Protein AF-A0A9E1YGZ8-F1 (afdb_monomer_lite)

Radius of gyration: 13.69 Å; chains: 1; bounding box: 34×31×36 Å

pLDDT: mean 95.65, std 2.77, range [81.75, 98.5]

Foldseek 3Di:
DVVQCVPPQPQWPDWDWDADPVRQDIDTDTDGNAQVSVVSVCVRCVVVVVVVCVVHPPPAAEDEEDHDPVSVVVCVVVVYHYHYDDDDDDD

Structure (mmCIF, N/CA/C/O backbone):
data_AF-A0A9E1YGZ8-F1
#
_entry.id   AF-A0A9E1YGZ8-F1
#
loop_
_atom_site.group_PDB
_atom_site.id
_atom_site.type_symbol
_atom_site.label_atom_id
_atom_site.label_alt_id
_atom_site.label_comp_id
_atom_site.label_asym_id
_atom_site.label_entity_id
_atom_site.label_seq_id
_atom_site.pdbx_PDB_ins_code
_atom_site.Cartn_x
_atom_site.Cartn_y
_atom_site.Cartn_z
_atom_site.occupancy
_atom_site.B_iso_or_equiv
_atom_site.auth_seq_id
_atom_site.auth_comp_id
_atom_site.auth_asym_id
_atom_site.auth_atom_id
_atom_site.pdbx_PDB_model_num
ATOM 1 N N . MET A 1 1 ? 0.358 12.119 4.426 1.00 89.94 1 MET A N 1
ATOM 2 C CA . MET A 1 1 ? 0.521 11.136 3.338 1.00 89.94 1 MET A CA 1
ATOM 3 C C . MET A 1 1 ? -0.044 11.665 2.024 1.00 89.94 1 MET A C 1
ATOM 5 O O . MET A 1 1 ? 0.764 11.917 1.150 1.00 89.94 1 MET A O 1
ATOM 9 N N . ILE A 1 2 ? -1.346 11.978 1.906 1.00 94.12 2 ILE A N 1
ATOM 10 C CA . ILE A 1 2 ? -1.965 12.455 0.640 1.00 94.12 2 ILE A CA 1
ATOM 11 C C . ILE A 1 2 ? -1.180 13.586 -0.055 1.00 94.12 2 ILE A C 1
ATOM 13 O O . ILE A 1 2 ? -0.857 13.469 -1.233 1.00 94.12 2 ILE A O 1
ATOM 17 N N . GLU A 1 3 ? -0.853 14.677 0.648 1.00 94.81 3 GLU A N 1
ATOM 18 C CA . GLU A 1 3 ? -0.113 15.796 0.036 1.00 94.81 3 GLU A CA 1
ATOM 19 C C . GLU A 1 3 ? 1.301 15.406 -0.409 1.00 94.81 3 GLU A C 1
ATOM 21 O O . GLU A 1 3 ? 1.739 15.806 -1.485 1.00 94.81 3 GLU A O 1
ATOM 26 N N . VAL A 1 4 ? 1.997 14.597 0.398 1.00 93.69 4 VAL A N 1
ATOM 27 C CA . VAL A 1 4 ? 3.341 14.086 0.088 1.00 93.69 4 VAL A CA 1
ATOM 28 C C . VAL A 1 4 ? 3.287 13.240 -1.178 1.00 93.69 4 VAL A C 1
ATOM 30 O O . VAL A 1 4 ? 4.018 13.533 -2.119 1.00 93.69 4 VAL A O 1
ATOM 33 N N . THR A 1 5 ? 2.365 12.280 -1.239 1.00 93.94 5 THR A N 1
ATOM 34 C CA . THR A 1 5 ? 2.144 11.429 -2.409 1.00 93.94 5 THR A CA 1
ATOM 35 C C . THR A 1 5 ? 1.836 12.257 -3.650 1.00 93.94 5 THR A C 1
ATOM 37 O O . THR A 1 5 ? 2.522 12.149 -4.662 1.00 93.94 5 THR A O 1
ATOM 40 N N . LYS A 1 6 ? 0.881 13.187 -3.558 1.00 93.25 6 LYS A N 1
ATOM 41 C CA . LYS A 1 6 ? 0.483 14.029 -4.692 1.00 93.25 6 LYS A CA 1
ATOM 42 C C . LYS A 1 6 ? 1.620 14.899 -5.240 1.00 93.25 6 LYS A C 1
ATOM 44 O O . LYS A 1 6 ? 1.658 15.156 -6.439 1.00 93.25 6 LYS A O 1
ATOM 49 N N . LEU A 1 7 ? 2.502 15.403 -4.377 1.00 93.94 7 LEU A N 1
ATOM 50 C CA . LEU A 1 7 ? 3.555 16.345 -4.770 1.00 93.94 7 LEU A CA 1
ATOM 51 C C . LEU A 1 7 ? 4.882 15.669 -5.125 1.00 93.94 7 LEU A C 1
ATOM 53 O O . LEU A 1 7 ? 5.662 16.244 -5.882 1.00 93.94 7 LEU A O 1
ATOM 57 N N . ARG A 1 8 ? 5.169 14.497 -4.552 1.00 93.69 8 ARG A N 1
ATOM 58 C CA . ARG A 1 8 ? 6.499 13.870 -4.612 1.00 93.69 8 ARG A CA 1
ATOM 59 C C . ARG A 1 8 ? 6.522 12.528 -5.336 1.00 93.69 8 ARG A C 1
ATOM 61 O O . ARG A 1 8 ? 7.610 12.001 -5.544 1.00 93.69 8 ARG A O 1
ATOM 68 N N . GLU A 1 9 ? 5.370 11.987 -5.726 1.00 96.50 9 GLU A N 1
ATOM 69 C CA . GLU A 1 9 ? 5.262 10.647 -6.315 1.00 96.50 9 GLU A CA 1
ATOM 70 C C . GLU A 1 9 ? 4.452 10.690 -7.622 1.00 96.50 9 GLU A C 1
ATOM 72 O O . GLU A 1 9 ? 3.302 10.252 -7.666 1.00 96.50 9 GLU A O 1
ATOM 77 N N . PRO A 1 10 ? 5.026 11.227 -8.718 1.00 95.12 10 PRO A N 1
ATOM 78 C CA . PRO A 1 10 ? 4.320 11.352 -9.997 1.00 95.12 10 PR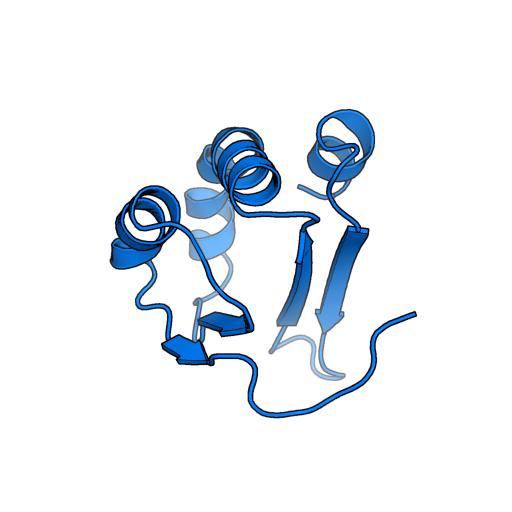O A CA 1
ATOM 79 C C . PRO A 1 10 ? 3.919 10.003 -10.621 1.00 95.12 10 PRO A C 1
ATOM 81 O O . PRO A 1 10 ? 3.031 9.971 -11.469 1.00 95.12 10 PRO A O 1
ATOM 84 N N . ASP A 1 11 ? 4.556 8.903 -10.209 1.00 97.81 11 ASP A N 1
ATOM 85 C CA . ASP A 1 11 ? 4.262 7.541 -10.668 1.00 97.81 11 ASP A CA 1
ATOM 86 C C . ASP A 1 11 ? 3.291 6.775 -9.731 1.00 97.81 11 ASP A C 1
ATOM 88 O O . ASP A 1 11 ? 3.045 5.577 -9.925 1.00 97.81 11 ASP A O 1
ATOM 92 N N . THR A 1 12 ? 2.692 7.458 -8.744 1.00 97.88 12 THR A N 1
ATOM 93 C CA . THR A 1 12 ? 1.531 6.954 -7.992 1.00 97.88 12 THR A CA 1
ATOM 94 C C . THR A 1 12 ? 0.258 7.204 -8.802 1.00 97.88 12 THR A C 1
ATOM 96 O O . THR A 1 12 ? -0.158 8.340 -9.016 1.00 97.88 12 THR A O 1
ATOM 99 N N . LEU A 1 13 ? -0.366 6.123 -9.275 1.00 96.88 13 LEU A N 1
ATOM 100 C CA . LEU A 1 13 ? -1.527 6.149 -10.171 1.00 96.88 13 LEU A CA 1
ATOM 101 C C . LEU A 1 13 ? -2.858 6.238 -9.414 1.00 96.88 13 LEU A C 1
ATOM 103 O O . LEU A 1 13 ? -3.813 6.817 -9.924 1.00 96.88 13 LEU A O 1
ATOM 107 N N . VAL A 1 14 ? -2.932 5.632 -8.227 1.00 97.38 14 VAL A N 1
ATOM 108 C CA . VAL A 1 14 ? -4.093 5.676 -7.326 1.00 97.38 14 VAL A CA 1
ATOM 109 C C . VAL A 1 14 ? -3.575 5.785 -5.898 1.00 97.38 14 VAL A C 1
ATOM 111 O O . VAL A 1 14 ? -2.657 5.055 -5.533 1.00 97.38 14 VAL A O 1
ATOM 114 N N . TYR A 1 15 ? -4.169 6.680 -5.112 1.00 97.56 15 TYR A N 1
ATOM 115 C CA . TYR A 1 15 ? -3.955 6.789 -3.670 1.00 97.56 15 TYR A CA 1
ATOM 116 C C . TYR A 1 15 ? -5.247 7.300 -3.030 1.00 97.56 15 TYR A C 1
ATOM 118 O O . TYR A 1 15 ? -5.517 8.504 -3.018 1.00 97.56 15 TYR A O 1
ATOM 126 N N . GLU A 1 16 ? -6.086 6.381 -2.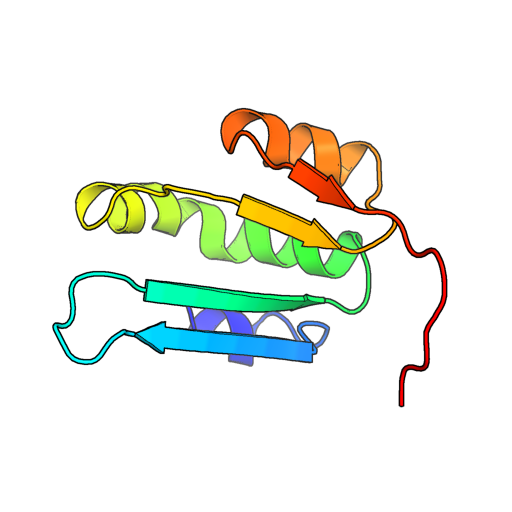561 1.00 97.81 16 GLU A N 1
ATOM 127 C CA . GLU A 1 16 ? -7.439 6.692 -2.100 1.00 97.81 16 GLU A CA 1
ATOM 128 C C . GLU A 1 16 ? -7.754 6.002 -0.777 1.00 97.81 16 GLU A C 1
ATOM 130 O O . GLU A 1 16 ? -7.452 4.826 -0.580 1.00 97.81 16 GLU A O 1
ATOM 135 N N . TRP A 1 17 ? -8.400 6.747 0.118 1.00 96.56 17 TRP A N 1
ATOM 136 C CA . TRP A 1 17 ? -8.850 6.262 1.416 1.00 96.56 17 TRP A CA 1
ATOM 137 C C . TRP A 1 17 ? -10.368 6.113 1.415 1.00 96.56 17 TRP A C 1
ATOM 139 O O . TRP A 1 17 ? -11.094 7.030 1.029 1.00 96.56 17 TRP A O 1
ATOM 149 N N . TYR A 1 18 ? -10.832 4.969 1.895 1.00 97.38 18 TYR A N 1
ATOM 150 C CA . TYR A 1 18 ? -12.237 4.617 2.034 1.00 97.38 18 TYR A CA 1
ATOM 151 C C . TYR A 1 18 ? -12.501 4.266 3.489 1.00 97.38 18 TYR A C 1
ATOM 153 O O . TYR A 1 18 ? -11.709 3.550 4.086 1.00 97.38 18 TYR A O 1
ATOM 161 N N . ILE A 1 19 ? -13.609 4.721 4.061 1.00 96.88 19 ILE A N 1
ATOM 162 C CA . ILE A 1 19 ? -13.992 4.395 5.437 1.00 96.88 19 ILE A CA 1
ATOM 163 C C . ILE A 1 19 ? -15.425 3.865 5.454 1.00 96.88 19 ILE A C 1
ATOM 165 O O . ILE A 1 19 ? -16.256 4.312 4.659 1.00 96.88 19 ILE A O 1
ATOM 169 N N . ASN A 1 20 ? -15.704 2.878 6.305 1.00 97.19 20 ASN A N 1
ATOM 170 C CA . ASN A 1 20 ? -17.058 2.359 6.481 1.00 97.19 20 ASN A CA 1
ATOM 171 C C . ASN A 1 20 ? -17.980 3.396 7.154 1.00 97.19 20 ASN A C 1
ATOM 173 O O . ASN A 1 20 ? -17.520 4.384 7.723 1.00 97.19 20 ASN A O 1
ATOM 177 N N . GLU A 1 21 ? -19.293 3.158 7.095 1.00 97.75 21 GLU A N 1
ATOM 178 C CA . GLU A 1 21 ? -20.314 4.073 7.635 1.00 97.75 21 GLU A CA 1
ATOM 179 C C . GLU A 1 21 ? -20.115 4.368 9.131 1.00 97.75 21 GLU A C 1
ATOM 181 O O . GLU A 1 21 ? -20.256 5.512 9.558 1.00 97.75 21 GLU A O 1
ATOM 186 N N . ASP A 1 22 ? -19.697 3.360 9.900 1.00 96.81 22 ASP A N 1
ATOM 187 C CA . ASP A 1 22 ? -19.476 3.470 11.345 1.00 96.81 22 ASP A CA 1
ATOM 188 C C . ASP A 1 22 ? -18.131 4.125 11.721 1.00 96.81 22 ASP A C 1
ATOM 190 O O . ASP A 1 22 ? -17.872 4.379 12.898 1.00 96.81 22 ASP A O 1
ATOM 194 N N . GLY A 1 23 ? -17.251 4.398 10.749 1.00 95.44 23 GLY A N 1
ATOM 195 C CA . GLY A 1 23 ? -15.956 5.041 10.987 1.00 95.44 23 GLY A CA 1
ATOM 196 C C . GLY A 1 23 ? -14.898 4.161 11.669 1.00 95.44 23 GLY A C 1
ATOM 197 O O . GLY A 1 23 ? -13.917 4.685 12.193 1.00 95.44 23 GLY A O 1
ATOM 198 N N . THR A 1 24 ? -15.088 2.842 11.701 1.00 95.56 24 THR A N 1
ATOM 199 C CA . THR A 1 24 ? -14.247 1.885 12.443 1.00 95.56 24 THR A CA 1
ATOM 200 C C . THR A 1 24 ? -13.269 1.105 11.571 1.00 95.56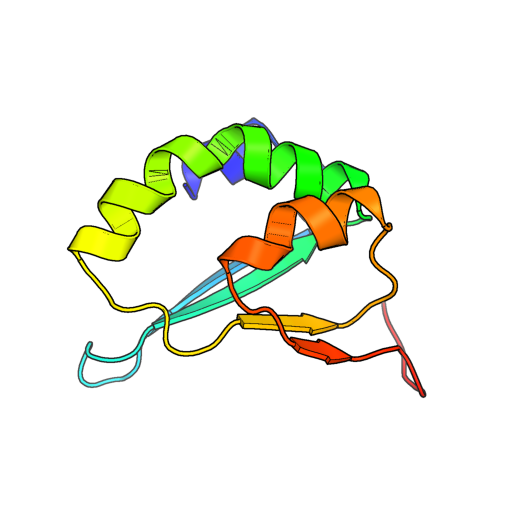 24 THR A C 1
ATOM 202 O O . THR A 1 24 ? -12.313 0.536 12.089 1.00 95.56 24 THR A O 1
ATOM 205 N N . GLU A 1 25 ? -13.515 1.024 10.263 1.00 96.44 25 GLU A N 1
ATOM 206 C CA . GLU A 1 25 ? -12.667 0.304 9.314 1.00 96.44 25 GLU A CA 1
ATOM 207 C C . GLU A 1 25 ? -12.353 1.203 8.124 1.00 96.44 25 GLU A C 1
ATOM 209 O O . GLU A 1 25 ? -13.250 1.775 7.501 1.00 96.44 25 GLU A O 1
ATOM 214 N N . CYS A 1 26 ? -11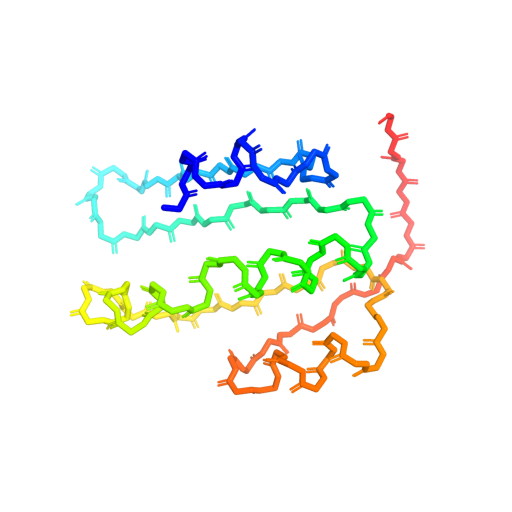.065 1.309 7.811 1.00 96.19 26 CYS A N 1
ATOM 215 C CA . CYS A 1 26 ? -10.556 2.128 6.728 1.00 96.19 26 CYS A CA 1
ATOM 216 C C . CYS A 1 26 ? -9.756 1.259 5.755 1.00 96.19 26 CYS A C 1
ATOM 218 O O . CYS A 1 26 ? -8.949 0.432 6.181 1.00 96.19 26 CYS A O 1
ATOM 220 N N . HIS A 1 27 ? -9.983 1.425 4.456 1.00 96.88 27 HIS A N 1
ATOM 221 C CA . HIS A 1 27 ? -9.241 0.765 3.386 1.00 96.88 27 HIS A CA 1
ATOM 222 C C . HIS A 1 27 ? -8.434 1.814 2.626 1.00 96.88 27 HIS A C 1
ATOM 224 O O . HIS A 1 27 ? -8.969 2.838 2.202 1.00 96.88 27 HIS A O 1
ATOM 230 N N . LEU A 1 28 ? -7.151 1.530 2.431 1.00 96.81 28 LEU A N 1
ATOM 231 C CA . LEU A 1 28 ? -6.268 2.300 1.567 1.00 96.81 28 LEU A CA 1
ATOM 232 C C . LEU A 1 28 ? -6.086 1.525 0.258 1.00 96.81 28 LEU A C 1
ATOM 234 O O . LEU A 1 28 ? -5.633 0.379 0.268 1.00 96.81 28 LEU A O 1
ATOM 238 N N . LEU A 1 29 ? -6.480 2.136 -0.861 1.00 98.00 29 LEU A N 1
ATOM 239 C CA . LEU A 1 29 ? -6.238 1.612 -2.199 1.00 98.00 29 LEU A CA 1
ATOM 240 C C . LEU A 1 29 ? -5.098 2.386 -2.849 1.00 98.00 29 LEU A C 1
ATOM 242 O O . LEU A 1 29 ? -5.203 3.591 -3.090 1.00 98.00 29 LEU A O 1
ATOM 246 N N . GLU A 1 30 ? -4.041 1.660 -3.191 1.00 97.88 30 GLU A N 1
ATOM 247 C CA . GLU A 1 30 ? -2.858 2.222 -3.826 1.00 97.88 30 GLU A CA 1
ATOM 248 C C . GLU A 1 30 ? -2.530 1.469 -5.105 1.00 97.88 30 GLU A C 1
ATOM 250 O O . GLU A 1 30 ? -2.563 0.237 -5.163 1.00 97.88 30 GLU A O 1
ATOM 255 N N . LYS A 1 31 ? -2.200 2.224 -6.150 1.00 97.75 31 LYS A N 1
ATOM 256 C CA . LYS A 1 31 ? -1.694 1.676 -7.403 1.00 97.75 31 LYS A CA 1
ATOM 257 C C . LYS A 1 31 ? -0.477 2.472 -7.814 1.00 97.75 31 LYS A C 1
ATOM 259 O O . LYS A 1 31 ? -0.567 3.674 -8.046 1.00 97.75 31 LYS A O 1
ATOM 264 N N . PHE A 1 32 ? 0.627 1.771 -7.989 1.00 98.06 32 PHE A N 1
ATOM 265 C CA . PHE A 1 32 ? 1.877 2.331 -8.473 1.00 98.06 32 PHE A CA 1
ATOM 266 C C . PHE A 1 32 ? 2.144 1.833 -9.889 1.00 98.06 32 PHE A C 1
ATOM 268 O O . PHE A 1 32 ? 1.652 0.775 -10.293 1.00 98.06 32 PHE A O 1
ATOM 275 N N . LYS A 1 33 ? 2.903 2.612 -10.655 1.00 97.56 33 LYS A N 1
ATOM 276 C CA . LYS A 1 33 ? 3.343 2.224 -11.998 1.00 97.56 33 LYS A CA 1
ATOM 277 C C . LYS A 1 33 ? 4.178 0.941 -11.993 1.00 97.56 33 LYS A C 1
ATOM 279 O O . LYS A 1 33 ? 3.992 0.094 -12.863 1.00 97.56 33 LYS A O 1
ATOM 284 N N . ASP A 1 34 ? 5.068 0.806 -11.014 1.00 98.12 34 ASP A N 1
ATOM 285 C CA . ASP A 1 34 ? 6.000 -0.308 -10.852 1.00 98.12 34 ASP A CA 1
ATOM 286 C C . ASP A 1 34 ? 6.508 -0.400 -9.395 1.00 98.12 34 ASP A C 1
ATOM 288 O O . ASP A 1 34 ? 6.011 0.283 -8.495 1.00 98.12 34 ASP A O 1
ATOM 292 N N . SER A 1 35 ? 7.476 -1.292 -9.149 1.00 98.31 35 SER A N 1
ATOM 293 C CA . SER A 1 35 ? 8.056 -1.486 -7.812 1.00 98.31 35 SER A CA 1
ATOM 294 C C . SER A 1 35 ? 8.906 -0.302 -7.348 1.00 98.31 35 SER A C 1
ATOM 296 O O . SER A 1 35 ? 8.940 -0.033 -6.151 1.00 98.31 35 SER A O 1
ATOM 298 N N . GLU A 1 36 ? 9.567 0.420 -8.259 1.00 98.50 36 GLU A N 1
ATOM 299 C CA . GLU A 1 36 ? 10.409 1.573 -7.908 1.00 98.50 36 GLU A CA 1
ATOM 300 C C . GLU A 1 36 ? 9.551 2.747 -7.422 1.00 98.50 36 GLU A C 1
ATOM 302 O O . GLU A 1 36 ? 9.891 3.411 -6.437 1.00 98.50 36 GLU A O 1
ATOM 307 N N . ALA A 1 37 ? 8.391 2.955 -8.052 1.00 98.44 37 ALA A N 1
ATOM 308 C CA . ALA A 1 37 ? 7.404 3.931 -7.604 1.00 98.44 37 ALA A CA 1
ATOM 309 C C . ALA A 1 37 ? 6.896 3.621 -6.183 1.00 98.44 37 ALA A C 1
ATOM 311 O O . ALA A 1 37 ? 6.799 4.525 -5.352 1.00 98.44 37 ALA A O 1
ATOM 312 N N . PHE A 1 38 ? 6.644 2.348 -5.860 1.00 98.19 38 PHE A N 1
ATOM 313 C CA . PHE A 1 38 ? 6.218 1.966 -4.510 1.00 98.19 38 PHE A CA 1
ATOM 314 C C . PHE A 1 38 ? 7.366 2.057 -3.485 1.00 98.19 38 PHE A C 1
ATOM 316 O O . PHE A 1 38 ? 7.171 2.551 -2.379 1.00 98.19 38 PHE A O 1
ATOM 323 N N . LEU A 1 39 ? 8.597 1.682 -3.839 1.00 98.25 39 LEU A N 1
ATOM 324 C CA . LEU A 1 39 ? 9.760 1.907 -2.966 1.00 98.25 39 LEU A CA 1
ATOM 325 C C . LEU A 1 39 ? 9.963 3.401 -2.667 1.00 98.25 39 LEU A C 1
ATOM 327 O O . LEU A 1 39 ? 10.214 3.780 -1.522 1.00 98.25 39 LEU A O 1
ATOM 331 N N . THR A 1 40 ? 9.778 4.262 -3.672 1.00 98.00 40 THR A N 1
ATOM 332 C CA . THR A 1 40 ? 9.795 5.723 -3.499 1.00 98.00 40 THR A CA 1
ATOM 333 C C . THR A 1 40 ? 8.716 6.174 -2.516 1.00 98.00 40 THR A C 1
ATOM 335 O O . THR A 1 40 ? 8.995 6.981 -1.627 1.00 98.00 40 THR A O 1
ATOM 338 N N . HIS A 1 41 ? 7.506 5.621 -2.629 1.00 97.62 41 HIS A N 1
ATOM 339 C CA . HIS A 1 41 ? 6.423 5.875 -1.685 1.00 97.62 41 HIS A CA 1
ATOM 340 C C . HIS A 1 41 ? 6.806 5.473 -0.253 1.00 97.62 41 HIS A C 1
ATOM 342 O O . HIS A 1 41 ? 6.748 6.309 0.649 1.00 97.62 41 HIS A O 1
ATOM 348 N N . LEU A 1 42 ? 7.303 4.247 -0.042 1.00 96.31 42 LEU A N 1
ATOM 349 C CA . LEU A 1 42 ? 7.771 3.787 1.273 1.00 96.31 42 LEU A CA 1
ATOM 350 C C . LEU A 1 42 ? 8.857 4.708 1.852 1.00 96.31 42 LEU A C 1
ATOM 352 O O . LEU A 1 42 ? 8.815 5.039 3.036 1.00 96.31 42 LEU A O 1
ATOM 356 N N . GLY A 1 43 ? 9.788 5.193 1.025 1.00 96.31 43 GLY A N 1
ATOM 357 C CA . GLY A 1 43 ? 10.805 6.161 1.446 1.00 96.31 43 GLY A CA 1
ATOM 358 C C . GLY A 1 43 ? 10.235 7.535 1.821 1.00 96.31 43 GLY A C 1
ATOM 359 O O . GLY A 1 43 ? 10.712 8.178 2.759 1.00 96.31 43 GLY A O 1
ATOM 360 N N . ASN A 1 44 ? 9.198 7.994 1.121 1.00 96.44 44 ASN A N 1
ATOM 361 C CA . ASN A 1 44 ? 8.572 9.290 1.371 1.00 96.44 44 ASN A CA 1
ATOM 362 C C . ASN A 1 44 ? 7.647 9.281 2.589 1.00 96.44 44 ASN A C 1
ATOM 364 O O . ASN A 1 44 ? 7.644 10.264 3.332 1.00 96.44 44 ASN A O 1
ATOM 368 N N . VAL A 1 45 ? 6.859 8.221 2.797 1.00 94.50 45 VAL A N 1
ATOM 369 C CA . VAL A 1 45 ? 5.817 8.188 3.838 1.00 94.50 45 VAL A CA 1
ATOM 370 C C . VAL A 1 45 ? 6.087 7.214 4.979 1.00 94.50 45 VAL A C 1
ATOM 372 O O . VAL A 1 45 ? 5.384 7.286 5.980 1.00 94.50 45 VAL A O 1
ATOM 375 N N . GLY A 1 46 ? 7.104 6.352 4.891 1.00 92.25 46 GLY A N 1
ATOM 376 C CA . GLY A 1 46 ? 7.355 5.311 5.896 1.00 92.25 46 GLY A CA 1
ATOM 377 C C . GLY A 1 46 ? 7.537 5.855 7.315 1.00 92.25 46 GLY A C 1
ATOM 378 O O . GLY A 1 46 ? 7.040 5.274 8.272 1.00 92.25 46 GLY A O 1
ATOM 379 N N . HIS A 1 47 ? 8.133 7.043 7.458 1.00 92.50 47 HIS A N 1
ATOM 380 C CA . HIS A 1 47 ? 8.264 7.739 8.747 1.00 92.50 47 HIS A CA 1
ATOM 381 C C . HIS A 1 47 ? 6.918 8.134 9.393 1.00 92.50 47 HIS A C 1
ATOM 383 O O . HIS A 1 47 ? 6.875 8.484 10.569 1.00 92.50 47 HIS A O 1
ATOM 389 N N . MET A 1 48 ? 5.821 8.121 8.630 1.00 94.38 48 MET A N 1
ATOM 390 C CA . MET A 1 48 ? 4.470 8.420 9.108 1.00 94.38 48 MET A CA 1
ATOM 391 C C . MET A 1 48 ? 3.742 7.171 9.629 1.00 94.38 48 MET A C 1
ATOM 393 O O . MET A 1 48 ? 2.709 7.313 10.288 1.00 94.38 48 MET A O 1
ATOM 397 N N . PHE A 1 49 ? 4.251 5.963 9.352 1.00 91.19 49 PHE A N 1
ATOM 398 C CA . PHE A 1 49 ? 3.582 4.708 9.705 1.00 91.19 49 PHE A CA 1
ATOM 399 C C . PHE A 1 49 ? 3.468 4.501 11.212 1.00 91.19 49 PHE A C 1
ATOM 401 O O . PHE A 1 49 ? 2.407 4.091 11.663 1.00 91.19 49 PHE A O 1
ATOM 408 N N . ASP A 1 50 ? 4.467 4.892 12.005 1.00 90.81 50 ASP A N 1
ATOM 409 C CA . ASP A 1 50 ? 4.379 4.801 13.471 1.00 90.81 50 ASP A CA 1
ATOM 410 C C . ASP A 1 50 ? 3.197 5.610 14.020 1.00 90.81 50 ASP A C 1
ATOM 412 O O . ASP A 1 50 ? 2.469 5.165 14.907 1.00 90.81 50 ASP A O 1
ATOM 416 N N . THR A 1 51 ? 2.961 6.798 13.454 1.00 93.88 51 THR A N 1
ATOM 417 C CA . THR A 1 51 ? 1.812 7.625 13.842 1.00 93.88 51 THR A CA 1
ATOM 418 C C . THR A 1 51 ? 0.509 6.971 13.398 1.00 93.88 51 THR A C 1
ATOM 420 O O . THR A 1 51 ? -0.434 6.903 14.182 1.00 93.88 51 THR A O 1
ATOM 423 N N . LEU A 1 52 ? 0.454 6.458 12.167 1.00 91.94 52 LEU A N 1
ATOM 424 C CA . LEU A 1 52 ? -0.729 5.778 11.643 1.00 91.94 52 LEU A CA 1
ATOM 425 C C . LEU A 1 52 ? -1.095 4.554 12.495 1.00 91.94 52 LEU A C 1
ATOM 427 O O . LEU A 1 52 ? -2.242 4.422 12.913 1.00 91.94 52 LEU A O 1
ATOM 431 N N . PHE A 1 53 ? -0.115 3.707 12.802 1.00 91.75 53 PHE A N 1
ATOM 432 C CA . PHE A 1 53 ? -0.309 2.485 13.578 1.00 91.75 53 PHE A CA 1
ATOM 433 C C . PHE A 1 53 ? -0.558 2.748 15.067 1.00 91.75 53 PHE A C 1
ATOM 435 O O . PHE A 1 53 ? -1.093 1.889 15.755 1.00 91.75 53 PHE A O 1
ATOM 442 N N . SER A 1 54 ? -0.259 3.951 15.572 1.00 95.19 54 SER A N 1
ATOM 443 C CA . SER A 1 54 ? -0.715 4.373 16.905 1.00 95.19 54 SER A CA 1
ATOM 444 C C . SER A 1 54 ? -2.219 4.683 16.969 1.00 95.19 54 SER A C 1
ATOM 446 O O . SER A 1 54 ? -2.799 4.685 18.054 1.00 95.19 54 SER A O 1
ATOM 448 N N . LEU A 1 55 ? -2.843 4.968 15.820 1.00 93.19 55 LEU A N 1
ATOM 449 C CA . LEU A 1 55 ? -4.251 5.362 15.709 1.00 93.19 55 LEU A CA 1
ATOM 450 C C . LEU A 1 55 ? -5.158 4.218 15.247 1.00 93.19 55 LEU A C 1
ATOM 452 O O . LEU A 1 55 ? -6.346 4.229 15.562 1.00 93.19 55 LEU A O 1
ATOM 456 N N . ALA A 1 56 ? -4.625 3.270 14.478 1.00 93.38 56 ALA A N 1
ATOM 457 C CA . ALA A 1 56 ? -5.381 2.160 13.917 1.00 93.38 56 ALA A CA 1
ATOM 458 C C . ALA A 1 56 ? -4.505 0.917 13.737 1.00 93.38 56 ALA A C 1
ATOM 460 O O . ALA A 1 56 ? -3.348 1.012 13.330 1.00 93.38 56 ALA A O 1
ATOM 461 N N . ASP A 1 57 ? -5.094 -0.257 13.953 1.00 94.12 57 ASP A N 1
ATOM 462 C CA . ASP A 1 57 ? -4.430 -1.529 13.693 1.00 94.12 57 ASP A CA 1
ATOM 463 C C . ASP A 1 57 ? -4.484 -1.872 12.200 1.00 94.12 57 ASP A C 1
ATOM 465 O O . ASP A 1 57 ? -5.556 -1.945 11.588 1.00 94.12 57 ASP A O 1
ATOM 469 N N . MET A 1 58 ? -3.324 -2.151 11.604 1.00 93.44 58 MET A N 1
ATOM 470 C CA . MET A 1 58 ? -3.270 -2.713 10.258 1.00 93.44 58 MET A CA 1
ATOM 471 C C . MET A 1 58 ? -3.692 -4.181 10.310 1.00 93.44 58 MET A C 1
ATOM 473 O O . MET A 1 58 ? -2.910 -5.065 10.649 1.00 93.44 58 MET A O 1
ATOM 477 N N . THR A 1 59 ? -4.952 -4.447 9.973 1.00 93.94 59 THR A N 1
ATOM 478 C CA . THR A 1 59 ? -5.501 -5.807 10.056 1.00 93.94 59 THR A CA 1
ATOM 479 C C . THR A 1 59 ? -5.079 -6.693 8.887 1.00 93.94 59 THR A C 1
ATOM 481 O O . THR A 1 59 ? -4.945 -7.904 9.062 1.00 93.94 59 THR A O 1
ATOM 484 N N . ARG A 1 60 ? -4.913 -6.119 7.686 1.00 94.62 60 ARG A N 1
ATOM 485 C CA . ARG A 1 60 ? -4.624 -6.835 6.432 1.00 94.62 60 ARG A CA 1
ATOM 486 C C . ARG A 1 60 ? -3.864 -5.940 5.452 1.00 94.62 60 ARG A C 1
ATOM 488 O O . ARG A 1 60 ? -4.218 -4.776 5.295 1.00 94.62 60 ARG A O 1
ATOM 495 N N . ALA A 1 61 ? -2.911 -6.519 4.724 1.00 95.94 61 ALA A N 1
ATOM 496 C CA . ALA A 1 61 ? -2.222 -5.881 3.604 1.00 95.94 61 ALA A CA 1
ATOM 497 C C . ALA A 1 61 ? -2.068 -6.879 2.445 1.00 95.94 61 ALA A C 1
ATOM 499 O O . ALA A 1 61 ? -1.641 -8.017 2.646 1.00 95.94 61 ALA A O 1
ATOM 500 N N . LYS A 1 62 ? -2.448 -6.470 1.229 1.00 97.94 62 LYS A N 1
ATOM 501 C CA . LYS A 1 62 ? -2.439 -7.334 0.038 1.00 97.94 62 LYS A CA 1
ATOM 502 C C . LYS A 1 62 ? -1.839 -6.611 -1.152 1.00 97.94 62 LYS A C 1
ATOM 504 O O . LYS A 1 62 ? -2.243 -5.492 -1.451 1.00 97.94 62 LYS A O 1
ATOM 509 N N . ILE A 1 63 ? -0.950 -7.288 -1.871 1.00 97.94 63 ILE A N 1
ATOM 510 C CA . ILE A 1 63 ? -0.337 -6.777 -3.097 1.00 97.94 63 ILE A CA 1
ATOM 511 C C . ILE A 1 63 ? -0.750 -7.631 -4.284 1.00 97.94 63 ILE A C 1
ATOM 513 O O . ILE A 1 63 ? -0.560 -8.845 -4.296 1.00 97.94 63 ILE A O 1
ATOM 517 N N . TYR A 1 64 ? -1.290 -6.962 -5.300 1.00 97.88 64 TYR A N 1
ATOM 518 C CA . TYR A 1 64 ? -1.693 -7.559 -6.566 1.00 97.88 64 TYR A CA 1
ATOM 519 C C . TYR A 1 64 ? -0.719 -7.114 -7.657 1.00 97.88 64 TYR A C 1
ATOM 521 O O . TYR A 1 64 ? -0.736 -5.955 -8.069 1.00 97.88 64 TYR A O 1
ATOM 529 N N . GLY A 1 65 ? 0.144 -8.015 -8.124 1.00 96.31 65 GLY A N 1
ATOM 530 C CA . GLY A 1 65 ? 1.156 -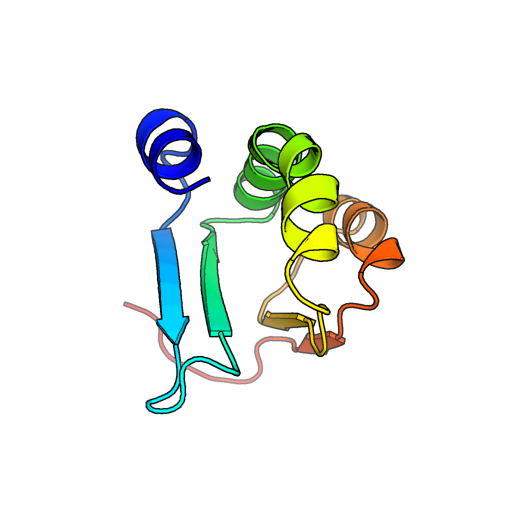7.689 -9.128 1.00 96.31 65 GLY A CA 1
ATOM 531 C C . GLY A 1 65 ? 2.395 -8.574 -9.053 1.00 96.31 65 GLY A C 1
ATOM 532 O O . GLY A 1 65 ? 2.388 -9.630 -8.427 1.00 96.31 65 GLY A O 1
ATOM 533 N N . ASN A 1 66 ? 3.469 -8.122 -9.701 1.00 96.88 66 ASN A N 1
ATOM 534 C CA . ASN A 1 66 ? 4.773 -8.787 -9.706 1.00 96.88 66 ASN A CA 1
ATOM 535 C C . ASN A 1 66 ? 5.821 -7.879 -9.028 1.00 96.88 66 ASN A C 1
ATOM 537 O O . ASN A 1 66 ? 6.616 -7.262 -9.738 1.00 96.88 66 ASN A O 1
ATOM 541 N N . PRO A 1 67 ? 5.792 -7.720 -7.689 1.00 97.81 67 PRO A N 1
ATOM 542 C CA . PRO A 1 67 ? 6.744 -6.859 -6.991 1.00 97.81 67 PRO A CA 1
ATOM 543 C C . PRO A 1 67 ? 8.168 -7.422 -7.068 1.00 97.81 67 PRO A C 1
ATOM 545 O O . PRO A 1 67 ? 8.354 -8.644 -7.037 1.00 97.81 67 PRO A O 1
ATOM 548 N N . SER A 1 68 ? 9.160 -6.531 -7.139 1.00 98.50 68 SER A N 1
ATOM 549 C CA . SER A 1 68 ? 10.580 -6.888 -7.054 1.00 98.50 68 SER A CA 1
ATOM 550 C C . SER A 1 68 ? 10.927 -7.507 -5.696 1.00 98.50 68 SER A C 1
ATOM 552 O O . SER A 1 68 ? 10.230 -7.293 -4.703 1.00 98.50 68 SER A O 1
ATOM 554 N N . ASP A 1 69 ? 12.029 -8.256 -5.631 1.00 98.25 69 ASP A N 1
ATOM 555 C CA . ASP A 1 69 ? 12.481 -8.866 -4.374 1.00 98.25 69 ASP A CA 1
ATOM 556 C C . ASP A 1 69 ? 12.844 -7.814 -3.314 1.00 98.25 69 ASP A C 1
ATOM 558 O O . ASP A 1 69 ? 12.565 -8.012 -2.135 1.00 98.25 69 ASP A O 1
ATOM 562 N N . GLU A 1 70 ? 13.390 -6.668 -3.729 1.00 98.31 70 GLU A N 1
ATOM 563 C CA . GLU A 1 70 ? 13.670 -5.525 -2.847 1.00 98.31 70 GLU A CA 1
ATOM 564 C C . GLU A 1 70 ? 12.391 -4.956 -2.219 1.00 98.31 70 GLU A C 1
ATOM 566 O O . GLU A 1 70 ? 12.332 -4.700 -1.012 1.00 98.31 70 GLU A O 1
ATOM 571 N N . LEU A 1 71 ? 11.333 -4.804 -3.022 1.00 98.12 71 LEU A N 1
ATOM 572 C CA . LEU A 1 71 ? 10.042 -4.356 -2.518 1.00 98.12 71 LEU A CA 1
ATOM 573 C C . LEU A 1 71 ? 9.444 -5.384 -1.554 1.00 98.12 71 LEU A C 1
ATOM 575 O O . LEU A 1 71 ? 8.926 -4.997 -0.511 1.00 98.12 71 LEU A O 1
ATOM 579 N N . LYS A 1 72 ? 9.559 -6.685 -1.850 1.00 98.00 72 LYS A N 1
ATOM 580 C CA . LYS A 1 72 ? 9.085 -7.732 -0.933 1.00 98.00 72 LYS A CA 1
ATOM 581 C C . LYS A 1 72 ? 9.795 -7.665 0.418 1.00 98.00 72 LYS A C 1
ATOM 583 O O . LYS A 1 72 ? 9.119 -7.586 1.433 1.00 98.00 72 LYS A O 1
ATOM 588 N N . GLN A 1 73 ? 11.127 -7.586 0.420 1.00 97.62 73 GLN A N 1
ATOM 589 C CA . GLN A 1 73 ? 11.926 -7.457 1.647 1.00 97.62 73 GLN A CA 1
ATOM 590 C C . GLN A 1 73 ? 11.529 -6.226 2.471 1.00 97.62 73 GLN A C 1
ATOM 592 O O . GLN A 1 73 ? 11.454 -6.291 3.695 1.00 97.62 73 GLN A O 1
ATOM 597 N N . SER A 1 74 ? 11.236 -5.108 1.802 1.00 96.31 74 SER A N 1
ATOM 598 C CA . SER A 1 74 ? 10.793 -3.874 2.465 1.00 96.31 74 SER A CA 1
ATOM 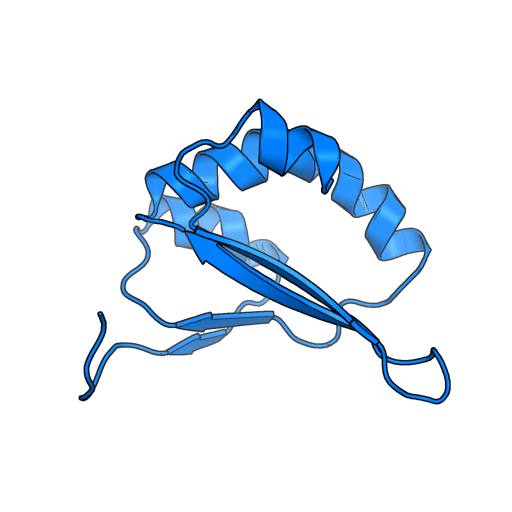599 C C . SER A 1 74 ? 9.409 -4.010 3.113 1.00 96.31 74 SER A C 1
ATOM 601 O O . SER A 1 74 ? 9.118 -3.334 4.098 1.00 96.31 74 SER A O 1
ATOM 603 N N . LEU A 1 75 ? 8.557 -4.883 2.570 1.00 95.56 75 LEU A N 1
ATOM 604 C CA . LEU A 1 75 ? 7.190 -5.132 3.027 1.00 95.56 75 LEU A CA 1
ATOM 605 C C . LEU A 1 75 ? 7.067 -6.319 3.997 1.00 95.56 75 LEU A C 1
ATOM 607 O O . LEU A 1 75 ? 6.015 -6.471 4.616 1.00 95.56 75 LEU A O 1
ATOM 611 N N . ASP A 1 76 ? 8.108 -7.139 4.169 1.00 94.25 76 ASP A N 1
ATOM 612 C CA . ASP A 1 76 ? 8.107 -8.292 5.083 1.00 94.25 76 ASP A CA 1
ATOM 613 C C . ASP A 1 76 ? 7.611 -7.956 6.507 1.00 94.25 76 ASP A C 1
ATOM 615 O O . ASP A 1 76 ? 6.799 -8.720 7.041 1.00 94.25 76 ASP A O 1
ATOM 619 N N . PRO A 1 77 ? 7.986 -6.813 7.126 1.00 91.56 77 PRO A N 1
ATOM 620 C CA . PRO A 1 77 ? 7.496 -6.454 8.459 1.00 91.56 77 PRO A CA 1
ATOM 621 C C . PRO A 1 77 ? 5.979 -6.235 8.530 1.00 91.56 77 PRO A C 1
ATOM 623 O O . PRO A 1 77 ? 5.401 -6.310 9.611 1.00 91.56 77 PRO A O 1
ATOM 626 N N . LEU A 1 78 ? 5.336 -5.955 7.393 1.00 90.94 78 LEU A N 1
ATOM 627 C CA . LEU A 1 78 ? 3.905 -5.673 7.295 1.00 90.94 78 LEU A CA 1
ATOM 628 C C . LEU A 1 78 ? 3.057 -6.941 7.091 1.00 90.94 78 LEU A C 1
ATOM 630 O O . LEU A 1 78 ? 1.832 -6.848 7.056 1.00 90.94 78 LEU A O 1
ATOM 634 N N . GLY A 1 79 ? 3.676 -8.122 6.955 1.00 93.44 79 GLY A N 1
ATOM 635 C CA . GLY A 1 79 ? 2.951 -9.391 6.812 1.00 93.44 79 GLY A CA 1
ATOM 636 C C . GLY A 1 79 ? 2.081 -9.461 5.551 1.00 93.44 79 GLY A C 1
ATOM 637 O O . GLY A 1 79 ? 0.990 -10.028 5.580 1.00 93.44 79 GLY A O 1
ATOM 638 N N . VAL A 1 80 ? 2.544 -8.847 4.459 1.00 96.81 80 VAL A N 1
ATOM 639 C CA . VAL A 1 80 ? 1.789 -8.696 3.208 1.00 96.81 80 VAL A CA 1
ATOM 640 C C . VAL A 1 80 ? 1.527 -10.039 2.522 1.00 96.81 80 VAL A C 1
ATOM 642 O O . VAL A 1 80 ? 2.429 -10.857 2.344 1.00 96.81 80 VAL A O 1
ATOM 645 N N . GLU A 1 81 ? 0.298 -10.226 2.038 1.00 98.00 81 GLU A N 1
ATOM 646 C CA . GLU A 1 81 ? -0.061 -11.332 1.146 1.00 98.00 81 GLU A CA 1
ATOM 647 C C . GLU A 1 81 ? 0.109 -10.936 -0.331 1.00 98.00 81 GLU A C 1
ATOM 649 O O . GLU A 1 81 ? -0.336 -9.867 -0.760 1.00 98.00 81 GLU A O 1
ATOM 654 N N . TYR A 1 82 ? 0.692 -11.823 -1.141 1.00 98.06 82 TYR A N 1
ATOM 655 C CA . TYR A 1 82 ? 0.956 -11.571 -2.561 1.00 98.06 82 TYR A CA 1
ATOM 656 C C . TYR A 1 82 ? 0.017 -12.358 -3.477 1.00 98.06 82 TYR A C 1
ATOM 658 O O . TYR A 1 82 ? -0.119 -13.576 -3.358 1.00 98.06 82 TYR A O 1
ATOM 666 N N . PHE A 1 83 ? -0.565 -11.662 -4.451 1.00 98.19 83 PHE A N 1
ATOM 667 C CA . PHE A 1 83 ? -1.445 -12.210 -5.477 1.00 98.19 83 PHE A CA 1
ATOM 668 C C . PHE A 1 83 ? -0.901 -11.855 -6.864 1.00 98.19 83 PHE A C 1
ATOM 670 O O . PHE A 1 83 ? -0.756 -10.683 -7.215 1.00 98.19 83 PHE A O 1
ATOM 677 N N . TYR A 1 84 ? -0.610 -12.872 -7.672 1.00 97.25 84 TYR A N 1
ATOM 678 C CA . TYR A 1 84 ? -0.004 -12.684 -8.990 1.00 97.25 84 TYR A CA 1
ATOM 679 C C . TYR A 1 84 ? -1.065 -12.569 -10.096 1.00 97.25 84 TYR A C 1
ATOM 681 O O . TYR A 1 84 ? -2.121 -13.206 -9.997 1.00 97.25 84 TYR A O 1
ATOM 689 N N . PRO A 1 85 ? -0.809 -11.790 -11.166 1.00 94.81 85 PRO A N 1
ATOM 690 C CA . PRO A 1 85 ? -1.725 -11.692 -12.296 1.00 94.81 85 PRO A CA 1
ATOM 691 C C . PRO A 1 85 ? -1.993 -13.066 -12.923 1.00 94.81 85 PRO A C 1
ATOM 693 O O . PRO A 1 85 ? -1.064 -13.760 -13.327 1.00 94.81 85 PRO A O 1
ATOM 696 N N . PHE A 1 86 ? -3.270 -13.437 -13.031 1.00 96.88 86 PHE A N 1
ATOM 697 C CA . PHE A 1 86 ? -3.698 -14.677 -13.689 1.00 96.88 86 PHE A CA 1
ATOM 698 C C . PHE A 1 86 ? -4.417 -14.411 -15.019 1.00 96.88 86 PHE A C 1
ATOM 700 O O . PHE A 1 86 ? -4.125 -15.057 -16.020 1.00 96.88 86 PHE A O 1
ATOM 707 N N . ASN A 1 87 ? -5.342 -13.444 -15.044 1.00 96.44 87 ASN A N 1
ATOM 708 C CA . ASN A 1 87 ? -6.036 -12.968 -16.244 1.00 96.44 87 ASN A CA 1
ATOM 709 C C . ASN A 1 87 ? -6.680 -11.595 -15.959 1.00 96.44 87 ASN A C 1
ATOM 711 O O . ASN A 1 87 ? -7.009 -11.311 -14.806 1.00 96.44 87 ASN A O 1
ATOM 715 N N . GLY A 1 88 ? -6.885 -10.748 -16.972 1.00 93.69 88 GLY A N 1
ATOM 716 C CA . GLY A 1 88 ? -7.537 -9.445 -16.798 1.00 93.69 88 GLY A CA 1
ATOM 717 C C . GLY A 1 88 ? -7.260 -8.439 -17.915 1.00 93.69 88 GLY A C 1
ATOM 718 O O . GLY A 1 88 ? -6.536 -8.722 -18.865 1.00 93.69 88 GLY A O 1
ATOM 719 N N . VAL A 1 89 ? -7.847 -7.246 -17.786 1.00 94.19 89 VAL A N 1
ATOM 720 C CA . VAL A 1 89 ? -7.643 -6.109 -18.695 1.00 94.19 89 VAL A CA 1
ATOM 721 C C . VAL A 1 89 ? -7.390 -4.855 -17.866 1.00 94.19 89 VAL A C 1
ATOM 723 O O . VAL A 1 89 ? -8.157 -4.544 -16.957 1.00 94.19 89 VAL A O 1
ATOM 726 N N . THR A 1 90 ? -6.342 -4.115 -18.210 1.00 87.25 90 THR A N 1
ATOM 727 C CA . THR A 1 90 ? -6.086 -2.753 -17.725 1.00 87.25 90 THR A CA 1
ATOM 728 C C . THR A 1 90 ? -6.305 -1.765 -18.869 1.00 87.25 90 THR A C 1
ATOM 730 O O . THR A 1 90 ? -6.146 -2.133 -20.033 1.00 87.25 90 THR A O 1
ATOM 733 N N . ARG A 1 91 ? -6.685 -0.527 -18.556 1.00 81.75 91 ARG A N 1
ATOM 734 C CA . ARG A 1 91 ? -6.822 0.567 -19.526 1.00 81.75 91 ARG A CA 1
ATOM 735 C C . ARG A 1 91 ? -5.848 1.680 -19.194 1.00 81.75 91 ARG A C 1
ATOM 737 O O . ARG A 1 91 ? -5.553 1.820 -17.985 1.00 81.75 91 ARG A O 1
#

Sequence (91 aa):
MIEVTKLREPDTLVYEWYINEDGTECHLLEKFKDSEAFLTHLGNVGHMFDTLFSLADMTRAKIYGNPSDELKQSLDPLGVEYFYPFNGVTR

Secondary structure (DSSP, 8-state):
-HHHHHHH-TTEEEEEEEE-TTSS-EEEEEEESSHHHHHHHHHHHGGGHHHHHHHS-----EEES---HHHHHHHGGGT-EEE---S----